Protein AF-A0ABD3WEM8-F1 (afdb_monomer_lite)

Secondary structure (DSSP, 8-state):
----PPPPPPHHHHHHHHHHHHHTHHHHHH-S-HHHHHHHHHHHHHHTT----HHHHHHHHHHHHHHHHHHHS-------------------------PPP---------------------HHHHHHHHHHHHHHSTTSHHHHTT--

Structure (mmCIF, N/CA/C/O backbone):
data_AF-A0ABD3WEM8-F1
#
_entry.id   AF-A0ABD3WEM8-F1
#
loop_
_atom_site.group_PDB
_atom_site.id
_atom_site.type_symbol
_atom_site.label_atom_id
_atom_site.label_alt_id
_atom_site.label_comp_id
_atom_site.label_asym_id
_atom_site.label_entity_id
_atom_site.label_seq_id
_atom_site.pdbx_PDB_ins_code
_atom_site.Cartn_x
_atom_site.Cartn_y
_atom_site.Cartn_z
_atom_site.occupancy
_atom_site.B_iso_or_equiv
_atom_site.auth_seq_id
_atom_site.auth_comp_id
_atom_site.auth_asym_id
_atom_site.auth_atom_id
_atom_site.pdbx_PDB_model_num
ATOM 1 N N . MET A 1 1 ? 15.510 -16.260 22.030 1.00 54.59 1 MET A N 1
ATOM 2 C CA . MET A 1 1 ? 14.921 -16.202 20.677 1.00 54.59 1 MET A CA 1
ATOM 3 C C . MET A 1 1 ? 13.564 -15.561 20.849 1.00 54.59 1 MET A C 1
ATOM 5 O O . MET A 1 1 ? 12.754 -16.113 21.576 1.00 54.59 1 MET A O 1
ATOM 9 N N . GLU A 1 2 ? 13.370 -14.358 20.325 1.00 59.91 2 GLU A N 1
ATOM 10 C CA . GLU A 1 2 ? 12.097 -13.645 20.447 1.00 59.91 2 GLU A CA 1
ATOM 11 C C . GLU A 1 2 ? 11.146 -14.182 19.371 1.00 59.91 2 GLU A C 1
ATOM 13 O O . GLU A 1 2 ? 11.424 -14.066 18.174 1.00 59.91 2 GLU A O 1
ATOM 18 N N . GLU A 1 3 ? 10.063 -14.843 19.776 1.00 61.75 3 GLU A N 1
ATOM 19 C CA . GLU A 1 3 ? 9.047 -15.310 18.837 1.00 61.75 3 GLU A CA 1
ATOM 20 C C . GLU A 1 3 ? 8.279 -14.102 18.291 1.00 61.75 3 GLU A C 1
ATOM 22 O O . GLU A 1 3 ? 7.395 -13.548 18.944 1.00 61.75 3 GLU A O 1
ATOM 27 N N . LYS A 1 4 ? 8.616 -13.668 17.070 1.00 68.31 4 LYS A N 1
ATOM 28 C CA . LYS A 1 4 ? 7.843 -12.634 16.374 1.00 68.31 4 LYS A CA 1
ATOM 29 C C . LYS A 1 4 ? 6.475 -13.191 15.999 1.00 68.31 4 LYS A C 1
ATOM 31 O O . LYS A 1 4 ? 6.325 -13.886 14.993 1.00 68.31 4 LYS A O 1
ATOM 36 N N . THR A 1 5 ? 5.464 -12.841 16.787 1.00 76.31 5 THR A N 1
ATOM 37 C CA . THR A 1 5 ? 4.070 -13.147 16.473 1.00 76.31 5 THR A CA 1
ATOM 38 C C . THR A 1 5 ? 3.667 -12.467 15.159 1.00 76.31 5 THR A C 1
ATOM 40 O O . THR A 1 5 ? 3.943 -11.275 14.974 1.00 76.31 5 THR A O 1
ATOM 43 N N . PRO A 1 6 ? 3.013 -13.179 14.225 1.00 82.62 6 PRO A N 1
ATOM 44 C CA . PRO A 1 6 ? 2.580 -12.589 12.966 1.00 82.62 6 PRO A CA 1
ATOM 45 C C . PRO A 1 6 ? 1.551 -11.481 13.226 1.00 82.62 6 PRO A C 1
ATOM 47 O O . PRO A 1 6 ? 0.538 -11.711 13.883 1.00 82.62 6 PRO A O 1
ATOM 50 N N . LYS A 1 7 ? 1.790 -10.276 12.685 1.00 87.31 7 LYS A N 1
ATOM 51 C CA . LYS A 1 7 ? 0.845 -9.157 12.813 1.00 87.31 7 LYS A CA 1
ATOM 52 C C . LYS A 1 7 ? -0.504 -9.529 12.190 1.00 87.31 7 LYS A C 1
ATOM 54 O O . LYS A 1 7 ? -0.583 -9.875 11.007 1.00 87.31 7 LYS A O 1
ATOM 59 N N . VAL A 1 8 ? -1.562 -9.413 12.987 1.00 93.06 8 VAL A N 1
ATOM 60 C CA . VAL A 1 8 ? -2.951 -9.520 12.535 1.00 93.06 8 VAL A CA 1
ATOM 61 C C . VAL A 1 8 ? -3.353 -8.186 11.910 1.00 93.06 8 VAL A C 1
ATOM 63 O O . VAL A 1 8 ? -3.168 -7.138 12.514 1.00 93.06 8 VAL A O 1
ATOM 66 N N . TRP A 1 9 ? -3.870 -8.233 10.682 1.00 95.25 9 TRP A N 1
ATOM 67 C CA . TRP A 1 9 ? -4.290 -7.048 9.933 1.00 95.25 9 TRP A CA 1
ATOM 68 C C . TRP A 1 9 ? -5.799 -6.879 10.028 1.00 95.25 9 TRP A C 1
ATOM 70 O O . TRP A 1 9 ? -6.544 -7.787 9.644 1.00 95.25 9 TRP A O 1
ATOM 80 N N . THR A 1 10 ? -6.234 -5.707 10.463 1.00 96.50 10 THR A N 1
ATOM 81 C CA . THR A 1 10 ? -7.639 -5.297 10.440 1.00 96.50 10 THR A CA 1
ATOM 82 C C . THR A 1 10 ? -8.103 -4.981 9.011 1.00 96.50 10 THR A C 1
ATOM 84 O O . THR A 1 10 ? -7.296 -4.854 8.079 1.00 96.50 10 THR A O 1
ATOM 87 N N . SER A 1 11 ? -9.423 -4.857 8.818 1.00 94.25 11 SER A N 1
ATOM 88 C CA . SER A 1 11 ? -9.979 -4.426 7.526 1.00 94.25 11 SER A CA 1
ATOM 89 C C . SER A 1 11 ? -9.497 -3.021 7.168 1.00 94.25 11 SER A C 1
ATOM 91 O O . SER A 1 11 ? -8.945 -2.837 6.093 1.00 94.25 11 SER A O 1
ATOM 93 N N . GLY A 1 12 ? -9.589 -2.067 8.103 1.00 95.12 12 GLY A N 1
ATOM 94 C CA . GLY A 1 12 ? -9.190 -0.676 7.865 1.00 95.12 12 GLY A CA 1
ATOM 95 C C . GLY A 1 12 ? -7.709 -0.516 7.510 1.00 95.12 12 GLY A C 1
ATOM 96 O O . GLY A 1 12 ? -7.381 0.208 6.574 1.00 95.12 12 GLY A O 1
ATOM 97 N N . GLU A 1 13 ? -6.810 -1.249 8.178 1.00 96.31 13 GLU A N 1
ATOM 98 C CA . GLU A 1 13 ? -5.385 -1.288 7.805 1.00 96.31 13 GLU A CA 1
ATOM 99 C C . GLU A 1 13 ? -5.175 -1.846 6.393 1.00 96.31 13 GLU A C 1
ATOM 101 O O . GLU A 1 13 ? -4.314 -1.377 5.646 1.00 96.31 13 GLU A O 1
ATOM 106 N N . THR A 1 14 ? -5.950 -2.870 6.027 1.00 96.62 14 THR A N 1
ATOM 107 C CA . THR A 1 14 ? -5.871 -3.492 4.703 1.00 96.62 14 THR A CA 1
ATOM 108 C C . THR A 1 14 ? -6.370 -2.529 3.621 1.00 96.62 14 THR A C 1
ATOM 110 O O . THR A 1 14 ? -5.710 -2.390 2.592 1.00 96.62 14 THR A O 1
ATOM 113 N N . ASP A 1 15 ? -7.475 -1.827 3.868 1.00 95.25 15 ASP A N 1
ATOM 114 C CA . ASP A 1 15 ? -8.044 -0.832 2.953 1.00 95.25 15 ASP A CA 1
ATOM 115 C C . ASP A 1 15 ? -7.090 0.356 2.761 1.00 95.25 15 ASP A C 1
ATOM 117 O O . ASP A 1 15 ? -6.849 0.794 1.632 1.00 95.25 15 ASP A O 1
ATOM 121 N N . LEU A 1 16 ? -6.466 0.825 3.847 1.00 96.31 16 LEU A N 1
ATOM 122 C CA . LEU A 1 16 ? -5.443 1.869 3.796 1.00 96.31 16 LEU A CA 1
ATOM 123 C C . LEU A 1 16 ? -4.227 1.434 2.966 1.00 96.31 16 LEU A C 1
ATOM 125 O O . LEU A 1 16 ? -3.753 2.197 2.123 1.00 96.31 16 LEU A O 1
ATOM 129 N N . LEU A 1 17 ? -3.743 0.202 3.160 1.00 97.06 17 LEU A N 1
ATOM 130 C CA . LEU A 1 17 ? -2.649 -0.356 2.362 1.00 97.06 17 LEU A CA 1
ATOM 131 C C . LEU A 1 17 ? -2.998 -0.374 0.866 1.00 97.06 17 LEU A C 1
ATOM 133 O O . LEU A 1 17 ? -2.157 -0.011 0.041 1.00 97.06 17 LEU A O 1
ATOM 137 N N . PHE A 1 18 ? -4.222 -0.776 0.511 1.00 95.69 18 PHE A N 1
ATOM 138 C CA . PHE A 1 18 ? -4.696 -0.751 -0.875 1.00 95.69 18 PHE A CA 1
ATOM 139 C C . PHE A 1 18 ? -4.695 0.665 -1.456 1.00 95.69 18 PHE A C 1
ATOM 141 O O . PHE A 1 18 ? -4.168 0.871 -2.551 1.00 95.69 18 PHE A O 1
ATOM 148 N N . ALA A 1 19 ? -5.246 1.637 -0.727 1.00 95.69 19 ALA A N 1
ATOM 149 C CA . ALA A 1 19 ? -5.309 3.025 -1.174 1.00 95.69 19 ALA A CA 1
ATOM 150 C C . ALA A 1 19 ? -3.907 3.606 -1.430 1.00 95.69 19 ALA A C 1
ATOM 152 O O . ALA A 1 19 ? -3.646 4.133 -2.513 1.00 95.69 19 ALA A O 1
ATOM 153 N N . LEU A 1 20 ? -2.981 3.431 -0.480 1.00 96.88 20 LEU A N 1
ATOM 154 C CA . LEU A 1 20 ? -1.601 3.919 -0.596 1.00 96.88 20 LEU A CA 1
ATOM 155 C C . LEU A 1 20 ? -0.817 3.220 -1.713 1.00 96.88 20 LEU A C 1
ATOM 157 O O . LEU A 1 20 ? 0.026 3.845 -2.359 1.00 96.88 20 LEU A O 1
ATOM 161 N N . HIS A 1 21 ? -1.071 1.929 -1.951 1.00 96.56 21 HIS A N 1
ATOM 162 C CA . HIS A 1 21 ? -0.452 1.212 -3.064 1.00 96.56 21 HIS A CA 1
ATOM 163 C C . HIS A 1 21 ? -0.883 1.797 -4.411 1.00 96.56 21 HIS A C 1
ATOM 165 O O . HIS A 1 21 ? -0.042 1.995 -5.283 1.00 96.56 21 HIS A O 1
ATOM 171 N N . LEU A 1 22 ? -2.174 2.091 -4.581 1.00 94.12 22 LEU A N 1
ATOM 172 C CA . LEU A 1 22 ? -2.699 2.643 -5.832 1.00 94.12 22 LEU A CA 1
ATOM 173 C C . LEU A 1 22 ? -2.238 4.072 -6.088 1.00 94.12 22 LEU A C 1
ATOM 175 O O . LEU A 1 22 ? -1.899 4.403 -7.221 1.00 94.12 22 LEU A O 1
ATOM 179 N N . GLU A 1 23 ? -2.158 4.895 -5.045 1.00 96.00 23 GLU A N 1
ATOM 180 C CA . GLU A 1 23 ? -1.575 6.237 -5.141 1.00 96.00 23 GLU A CA 1
ATOM 181 C C . GLU A 1 23 ? -0.132 6.188 -5.674 1.00 96.00 23 GLU A C 1
ATOM 183 O O . GLU A 1 23 ? 0.291 7.046 -6.448 1.00 96.00 23 GLU A O 1
ATOM 188 N N . LYS A 1 24 ? 0.614 5.140 -5.309 1.00 96.12 24 LYS A N 1
ATOM 189 C CA . LYS A 1 24 ? 2.012 4.930 -5.703 1.00 96.12 24 LYS A CA 1
ATOM 190 C C . LYS A 1 24 ? 2.185 3.936 -6.859 1.00 96.12 24 LYS A C 1
ATOM 192 O O . LYS A 1 24 ? 3.316 3.552 -7.156 1.00 96.12 24 LYS A O 1
ATOM 197 N N . ASP A 1 25 ? 1.113 3.545 -7.550 1.00 94.94 25 ASP A N 1
ATOM 198 C CA . ASP A 1 25 ? 1.159 2.533 -8.618 1.00 94.94 25 ASP A CA 1
ATOM 199 C C . ASP A 1 25 ? 2.086 2.946 -9.774 1.00 94.94 25 ASP A C 1
ATOM 201 O O . ASP A 1 25 ? 2.895 2.159 -10.267 1.00 94.94 25 ASP A O 1
ATOM 205 N N . GLU A 1 26 ? 2.058 4.229 -10.142 1.00 94.50 26 GLU A N 1
ATOM 206 C CA . GLU A 1 26 ? 2.973 4.804 -11.135 1.00 94.50 26 GLU A CA 1
ATOM 207 C C . GLU A 1 26 ? 4.449 4.646 -10.734 1.00 94.50 26 GLU A C 1
ATOM 209 O O . GLU A 1 26 ? 5.307 4.416 -11.589 1.00 94.50 26 GLU A O 1
ATOM 214 N N . LEU A 1 27 ? 4.762 4.733 -9.436 1.00 94.81 27 LEU A N 1
ATOM 215 C CA . LEU A 1 27 ? 6.125 4.543 -8.937 1.00 94.81 27 LEU A CA 1
ATOM 216 C C . LEU A 1 27 ? 6.545 3.076 -9.036 1.00 94.81 27 LEU A C 1
ATOM 218 O O . LEU A 1 27 ? 7.686 2.804 -9.410 1.00 94.81 27 LEU A O 1
ATOM 222 N N . PHE A 1 28 ? 5.631 2.141 -8.762 1.00 94.69 28 PHE A N 1
ATOM 223 C CA . PHE A 1 28 ? 5.883 0.709 -8.945 1.00 94.69 28 PHE A CA 1
ATOM 224 C C . PHE A 1 28 ? 6.090 0.336 -10.413 1.00 94.69 28 PHE A C 1
ATOM 226 O O . PHE A 1 28 ? 6.895 -0.542 -10.707 1.00 94.69 28 PHE A O 1
ATOM 233 N N . ARG A 1 29 ? 5.411 1.009 -11.347 1.00 94.50 29 ARG A N 1
ATOM 234 C CA . ARG A 1 29 ? 5.624 0.780 -12.783 1.00 94.50 29 ARG A CA 1
ATOM 235 C C . ARG A 1 29 ? 6.964 1.322 -13.285 1.00 94.50 29 ARG A C 1
ATOM 237 O O . ARG A 1 29 ? 7.553 0.732 -14.187 1.00 94.50 29 ARG A O 1
ATOM 244 N N . LYS A 1 30 ? 7.444 2.439 -12.729 1.00 95.56 30 LYS A N 1
ATOM 245 C CA . LYS A 1 30 ? 8.652 3.140 -13.211 1.00 95.56 30 LYS A CA 1
ATOM 246 C C . LYS A 1 30 ? 9.942 2.706 -12.513 1.00 95.56 30 LYS A C 1
ATOM 248 O O . LYS A 1 30 ? 11.003 2.718 -13.133 1.00 95.56 30 LYS A O 1
ATOM 253 N N . SER A 1 31 ? 9.880 2.363 -11.230 1.00 95.62 31 SER A N 1
ATOM 254 C CA . SER A 1 31 ? 11.061 2.044 -10.424 1.00 95.62 31 SER A CA 1
ATOM 255 C C . SER A 1 31 ? 11.345 0.548 -10.396 1.00 95.62 31 SER A C 1
ATOM 257 O O . SER A 1 31 ? 10.436 -0.256 -10.259 1.00 95.62 31 SER A O 1
ATOM 259 N N . LYS A 1 32 ? 12.626 0.164 -10.416 1.00 93.75 32 LYS A N 1
ATOM 260 C CA . LYS A 1 32 ? 13.051 -1.225 -10.155 1.00 93.75 32 LYS A CA 1
ATOM 261 C C . LYS A 1 32 ? 13.212 -1.525 -8.659 1.00 93.75 32 LYS A C 1
ATOM 263 O O . LYS A 1 32 ? 13.254 -2.687 -8.262 1.00 93.75 32 LYS A O 1
ATOM 268 N N . ILE A 1 33 ? 13.312 -0.494 -7.815 1.00 94.25 33 ILE A N 1
ATOM 269 C CA . ILE A 1 33 ? 13.621 -0.631 -6.385 1.00 94.25 33 ILE A CA 1
ATOM 270 C C . ILE A 1 33 ? 12.329 -0.505 -5.576 1.00 94.25 33 ILE A C 1
ATOM 272 O O . ILE A 1 33 ? 12.048 0.506 -4.935 1.00 94.25 33 ILE A O 1
ATOM 276 N N . HIS A 1 34 ? 11.523 -1.566 -5.591 1.00 95.75 34 HIS A N 1
ATOM 277 C CA . HIS A 1 34 ? 10.216 -1.564 -4.925 1.00 95.75 34 HIS A CA 1
ATOM 278 C C . HIS A 1 34 ? 10.320 -1.463 -3.395 1.00 95.75 34 HIS A C 1
ATOM 280 O O . HIS A 1 34 ? 9.377 -1.019 -2.748 1.00 95.75 34 HIS A O 1
ATOM 286 N N . ALA A 1 35 ? 11.457 -1.849 -2.804 1.00 96.44 35 ALA A N 1
ATOM 287 C CA . ALA A 1 35 ? 11.667 -1.802 -1.356 1.00 96.44 35 ALA A CA 1
ATOM 288 C C . ALA A 1 35 ? 11.506 -0.383 -0.780 1.00 96.44 35 ALA A C 1
ATOM 290 O O . ALA A 1 35 ? 10.864 -0.212 0.252 1.00 96.44 35 ALA A O 1
ATOM 291 N N . GLN A 1 36 ? 12.018 0.640 -1.474 1.00 97.31 36 GLN A N 1
ATOM 292 C CA . GLN A 1 36 ? 11.882 2.033 -1.036 1.00 97.31 36 GLN A CA 1
ATOM 293 C C . GL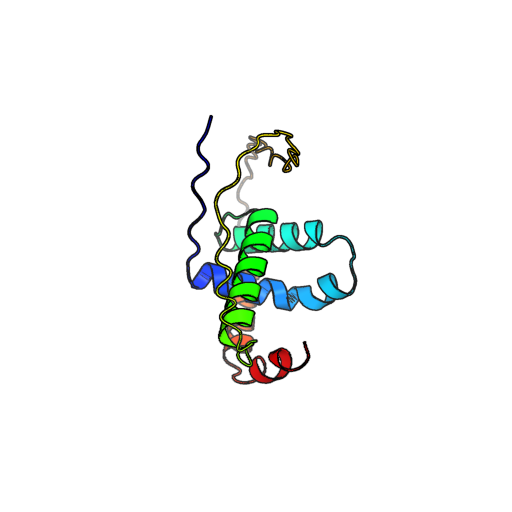N A 1 36 ? 10.428 2.512 -1.093 1.00 97.31 36 GLN A C 1
ATOM 295 O O . GLN A 1 36 ? 9.973 3.205 -0.187 1.00 97.31 36 GLN A O 1
ATOM 300 N N . ILE A 1 37 ? 9.677 2.084 -2.111 1.00 97.94 37 ILE A N 1
ATOM 301 C CA . ILE A 1 37 ? 8.254 2.418 -2.247 1.00 97.94 37 ILE A CA 1
ATOM 302 C C . ILE A 1 37 ? 7.460 1.788 -1.099 1.00 97.94 37 ILE A C 1
ATOM 304 O O . ILE A 1 37 ? 6.660 2.463 -0.458 1.00 97.94 37 ILE A O 1
ATOM 308 N N . TRP A 1 38 ? 7.731 0.521 -0.775 1.00 98.12 38 TRP A N 1
ATOM 309 C CA . TRP A 1 38 ? 7.095 -0.149 0.360 1.00 98.12 38 TRP A CA 1
ATOM 310 C C . TRP A 1 38 ? 7.432 0.498 1.705 1.00 98.12 38 TRP A C 1
ATOM 312 O O . TRP A 1 38 ? 6.547 0.613 2.550 1.00 98.12 38 TRP A O 1
ATOM 322 N N . ASN A 1 39 ? 8.672 0.954 1.904 1.00 97.75 39 ASN A N 1
ATOM 323 C CA . ASN A 1 39 ? 9.049 1.698 3.108 1.00 97.75 39 ASN A CA 1
ATOM 324 C C . ASN A 1 39 ? 8.324 3.047 3.195 1.00 97.75 39 ASN A C 1
ATOM 326 O O . ASN A 1 39 ? 7.872 3.422 4.271 1.00 97.75 39 ASN A O 1
ATOM 330 N N . SER A 1 40 ? 8.147 3.745 2.071 1.00 97.75 40 SER A N 1
ATOM 331 C CA . SER A 1 40 ? 7.345 4.972 2.029 1.00 97.75 40 SER A CA 1
ATOM 332 C C . SER A 1 40 ? 5.873 4.707 2.366 1.00 97.75 40 SER A C 1
ATOM 334 O O . SER A 1 40 ? 5.296 5.458 3.144 1.00 97.75 40 SER A O 1
ATOM 336 N N . ILE A 1 41 ? 5.280 3.621 1.855 1.00 97.94 41 ILE A N 1
ATOM 337 C CA . ILE A 1 41 ? 3.912 3.213 2.223 1.00 97.94 41 ILE A CA 1
ATOM 338 C C . ILE A 1 41 ? 3.814 2.933 3.722 1.00 97.94 41 ILE A C 1
ATOM 340 O O . ILE A 1 41 ? 2.874 3.387 4.362 1.00 97.94 41 ILE A O 1
ATOM 344 N N . ALA A 1 42 ? 4.774 2.199 4.284 1.00 97.31 42 ALA A N 1
ATOM 345 C CA . ALA A 1 42 ? 4.811 1.906 5.712 1.00 97.31 42 ALA A CA 1
ATOM 346 C C . ALA A 1 42 ? 4.884 3.183 6.565 1.00 97.31 42 ALA A C 1
ATOM 348 O O . ALA A 1 42 ? 4.104 3.320 7.502 1.00 97.31 42 ALA A O 1
ATOM 349 N N . ALA A 1 43 ? 5.724 4.149 6.185 1.00 97.88 43 ALA A N 1
ATOM 350 C CA . ALA A 1 43 ? 5.793 5.445 6.860 1.00 97.88 43 ALA A CA 1
ATOM 351 C C . ALA A 1 43 ? 4.460 6.217 6.780 1.00 97.88 43 ALA A C 1
ATOM 353 O O . ALA A 1 43 ? 4.047 6.857 7.743 1.00 97.88 43 ALA A O 1
ATOM 354 N N . ASP A 1 44 ? 3.748 6.146 5.652 1.00 97.62 44 ASP A N 1
ATOM 355 C CA . ASP A 1 44 ? 2.430 6.779 5.524 1.00 97.62 44 ASP A CA 1
ATOM 356 C C . ASP A 1 44 ? 1.344 6.054 6.333 1.00 97.62 44 ASP A C 1
ATOM 358 O O . ASP A 1 44 ? 0.444 6.699 6.871 1.00 97.62 44 ASP A O 1
ATOM 362 N N . MET A 1 45 ? 1.436 4.729 6.473 1.00 96.81 45 MET A N 1
ATOM 363 C CA . MET A 1 45 ? 0.570 3.955 7.366 1.00 96.81 45 MET A CA 1
ATOM 364 C C . MET A 1 45 ? 0.817 4.295 8.840 1.00 96.81 45 MET A C 1
ATOM 366 O O . MET A 1 45 ? -0.141 4.430 9.605 1.00 96.81 45 MET A O 1
ATOM 370 N N . GLU A 1 46 ? 2.077 4.494 9.221 1.00 97.12 46 GLU A N 1
ATOM 371 C CA . GLU A 1 46 ? 2.478 4.879 10.574 1.00 97.12 46 GLU A CA 1
ATOM 372 C C . GLU A 1 46 ? 1.934 6.258 10.962 1.00 97.12 46 GLU A C 1
ATOM 374 O O . GLU A 1 46 ? 1.380 6.407 12.050 1.00 97.12 46 GLU A O 1
ATOM 379 N N . LYS A 1 47 ? 1.943 7.233 10.039 1.00 96.62 47 LYS A N 1
ATOM 380 C CA . LYS A 1 47 ? 1.287 8.545 10.238 1.00 96.62 47 LYS A CA 1
ATOM 381 C C . LYS A 1 47 ? -0.215 8.438 10.533 1.00 96.62 47 LYS A C 1
ATOM 383 O O . LYS A 1 47 ? -0.786 9.354 11.112 1.00 96.62 47 LYS A O 1
ATOM 388 N N . GLN A 1 48 ? -0.856 7.342 10.125 1.00 94.00 48 GLN A N 1
ATOM 389 C CA . GLN A 1 48 ? -2.269 7.043 10.392 1.00 94.00 48 GLN A CA 1
ATOM 390 C C . GLN A 1 48 ? -2.460 6.167 11.646 1.00 94.00 48 GLN A C 1
ATOM 392 O O . GLN A 1 48 ? -3.540 5.614 11.851 1.00 94.00 48 GLN A O 1
ATOM 397 N N . GLY A 1 49 ? -1.414 5.994 12.461 1.00 95.25 49 GLY A N 1
ATOM 398 C CA . GLY A 1 49 ? -1.432 5.184 13.680 1.00 95.25 49 GLY A CA 1
ATOM 399 C C . GLY A 1 49 ? -1.218 3.685 13.454 1.00 95.25 49 GLY A C 1
ATOM 400 O O . GLY A 1 49 ? -1.423 2.899 14.376 1.00 95.25 49 GLY A O 1
ATOM 401 N N . ASN A 1 50 ? -0.817 3.260 12.250 1.00 94.25 50 ASN A N 1
ATOM 402 C CA . ASN A 1 50 ? -0.617 1.847 11.929 1.00 94.25 50 ASN A CA 1
ATOM 403 C C . ASN A 1 50 ? 0.874 1.524 11.828 1.00 94.25 50 ASN A C 1
ATOM 405 O O . ASN A 1 50 ? 1.478 1.648 10.764 1.00 94.25 50 ASN A O 1
ATOM 409 N N . THR A 1 51 ? 1.464 1.057 12.926 1.00 94.38 51 THR A N 1
ATOM 410 C CA . THR A 1 51 ? 2.869 0.635 12.945 1.00 94.38 51 THR A CA 1
ATOM 411 C C . THR A 1 51 ? 3.029 -0.673 12.169 1.00 94.38 51 THR A C 1
ATOM 413 O O . THR A 1 51 ? 2.567 -1.742 12.596 1.00 94.38 51 THR A O 1
ATOM 416 N N . VAL A 1 52 ? 3.639 -0.578 10.989 1.00 94.75 52 VAL A N 1
ATOM 417 C CA . VAL A 1 52 ? 4.019 -1.692 10.110 1.00 94.75 52 VAL A CA 1
ATOM 418 C C . VAL A 1 52 ? 5.318 -1.335 9.395 1.00 94.75 52 VAL A C 1
ATOM 420 O O . VAL A 1 52 ? 5.578 -0.165 9.142 1.00 94.75 52 VAL A O 1
ATOM 423 N N . CYS A 1 53 ? 6.127 -2.325 9.020 1.00 95.81 53 CYS A N 1
ATOM 424 C CA . CYS A 1 53 ? 7.308 -2.092 8.184 1.00 95.81 53 CYS A CA 1
ATOM 425 C C . CYS A 1 53 ? 7.025 -2.369 6.698 1.00 95.81 53 CYS A C 1
ATOM 427 O O . CYS A 1 53 ? 6.101 -3.109 6.345 1.00 95.81 53 CYS A O 1
ATOM 429 N N . GLY A 1 54 ? 7.868 -1.843 5.800 1.00 96.00 54 GLY A N 1
ATOM 430 C CA . GLY A 1 54 ? 7.692 -2.029 4.353 1.00 96.00 54 GLY A CA 1
ATOM 431 C C . GLY A 1 54 ? 7.654 -3.503 3.928 1.00 96.00 54 GLY A C 1
ATOM 432 O O . GLY A 1 54 ? 6.869 -3.889 3.059 1.00 96.00 54 GLY A O 1
ATOM 433 N N . GLY A 1 55 ? 8.427 -4.362 4.599 1.00 96.06 55 GLY A N 1
ATOM 434 C CA . GLY A 1 55 ? 8.384 -5.811 4.386 1.00 96.06 55 GLY A CA 1
ATOM 435 C C . GLY A 1 55 ? 7.027 -6.432 4.739 1.00 96.06 55 GLY A C 1
ATOM 436 O O . GLY A 1 55 ? 6.504 -7.243 3.972 1.00 96.06 55 GLY A O 1
ATOM 437 N N . GLN A 1 56 ? 6.418 -6.022 5.857 1.00 95.50 56 GLN A N 1
ATOM 438 C CA . GLN A 1 56 ? 5.085 -6.483 6.262 1.00 95.50 56 GLN A CA 1
ATOM 439 C C . GLN A 1 56 ? 4.014 -6.031 5.265 1.00 95.50 56 GLN A C 1
ATOM 441 O O . GLN A 1 56 ? 3.207 -6.860 4.838 1.00 95.50 56 GLN A O 1
ATOM 446 N N . SER A 1 57 ? 4.053 -4.769 4.833 1.00 96.81 57 SER A N 1
ATOM 447 C CA . SER A 1 57 ? 3.147 -4.225 3.813 1.00 96.81 57 SER A CA 1
ATOM 448 C C . SER A 1 57 ? 3.271 -4.974 2.483 1.00 96.81 57 SER A C 1
ATOM 450 O O . SER A 1 57 ? 2.270 -5.417 1.916 1.00 96.81 57 SER A O 1
ATOM 452 N N . SER A 1 58 ? 4.504 -5.227 2.027 1.00 97.38 58 SER A N 1
ATOM 453 C CA . SER A 1 58 ? 4.766 -5.998 0.805 1.00 97.38 58 SER A CA 1
ATOM 454 C C . SER A 1 58 ? 4.241 -7.435 0.902 1.00 97.38 58 SER A C 1
ATOM 456 O O . SER A 1 58 ? 3.582 -7.938 -0.014 1.00 97.38 58 SER A O 1
ATOM 458 N N . ASN A 1 59 ? 4.493 -8.111 2.026 1.00 96.25 59 ASN A N 1
ATOM 459 C CA . ASN A 1 59 ? 4.042 -9.485 2.247 1.00 96.25 59 ASN A CA 1
ATOM 460 C C . ASN A 1 59 ? 2.515 -9.579 2.317 1.00 96.25 59 ASN A C 1
ATOM 462 O O . ASN A 1 59 ? 1.924 -10.487 1.718 1.00 96.25 59 ASN A O 1
ATOM 466 N N . LYS A 1 60 ? 1.870 -8.622 2.992 1.00 96.38 60 LYS A N 1
ATOM 467 C CA . LYS A 1 60 ? 0.412 -8.517 3.050 1.00 96.38 60 LYS A CA 1
ATOM 468 C C . LYS A 1 60 ? -0.174 -8.315 1.654 1.00 96.38 60 LYS A C 1
ATOM 470 O O . LYS A 1 60 ? -1.055 -9.085 1.274 1.00 96.38 60 LYS A O 1
ATOM 475 N N . TRP A 1 61 ? 0.362 -7.386 0.861 1.00 95.94 61 TRP A N 1
ATOM 476 C CA . TRP A 1 61 ? -0.068 -7.163 -0.524 1.00 95.94 61 TRP A CA 1
ATOM 477 C C . TRP A 1 61 ? 0.028 -8.428 -1.385 1.00 95.94 61 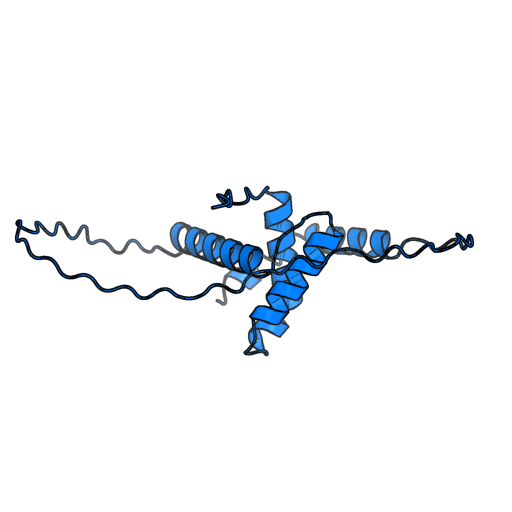TRP A C 1
ATOM 479 O O . TRP A 1 61 ? -0.944 -8.833 -2.024 1.00 95.94 61 TRP A O 1
ATOM 489 N N . LYS A 1 62 ? 1.171 -9.126 -1.351 1.00 95.25 62 LYS A N 1
ATOM 490 C CA . LYS A 1 62 ? 1.358 -10.394 -2.082 1.00 95.25 62 LYS A CA 1
ATOM 491 C C . LYS A 1 62 ? 0.355 -11.467 -1.651 1.00 95.25 62 LYS A C 1
ATOM 493 O O . LYS A 1 62 ? -0.081 -12.264 -2.480 1.00 95.25 62 LYS A O 1
ATOM 498 N N . SER A 1 63 ? 0.023 -11.525 -0.361 1.00 94.12 63 SER A N 1
ATOM 499 C CA . SER A 1 63 ? -0.992 -12.443 0.168 1.00 94.12 63 SER A CA 1
ATOM 500 C C . SER A 1 63 ? -2.385 -12.107 -0.374 1.00 94.12 63 SER A C 1
ATOM 502 O O . SER A 1 63 ? -3.093 -13.000 -0.837 1.00 94.12 63 SER A O 1
ATOM 504 N N . LEU A 1 64 ? -2.746 -10.821 -0.407 1.00 92.69 64 LEU A N 1
ATOM 505 C CA . LEU A 1 64 ? -4.015 -10.345 -0.968 1.00 92.69 64 LEU A CA 1
ATOM 506 C C . LEU A 1 64 ? -4.114 -10.642 -2.466 1.00 92.69 64 LEU A C 1
ATOM 508 O O . LEU A 1 64 ? -5.100 -11.233 -2.897 1.00 92.69 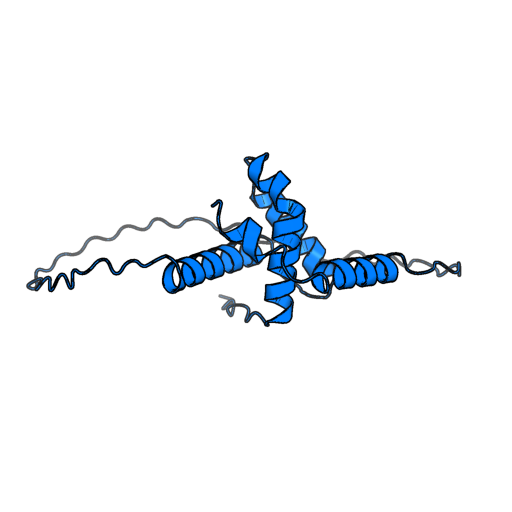64 LEU A O 1
ATOM 512 N N . LYS A 1 65 ? -3.060 -10.346 -3.237 1.00 90.75 65 LYS A N 1
ATOM 513 C CA . LYS A 1 65 ? -2.996 -10.657 -4.672 1.00 90.75 65 LYS A CA 1
ATOM 514 C C . LYS A 1 65 ? -3.168 -12.155 -4.939 1.00 90.75 65 LYS A C 1
ATOM 516 O O . LYS A 1 65 ? -3.921 -12.535 -5.827 1.00 90.75 65 LYS A O 1
ATOM 521 N N . ARG A 1 66 ? -2.531 -13.023 -4.140 1.00 90.88 66 ARG A N 1
ATOM 522 C CA . ARG A 1 66 ? -2.717 -14.483 -4.238 1.00 90.88 66 ARG A CA 1
ATOM 523 C C . ARG A 1 66 ? -4.158 -14.908 -3.965 1.00 90.88 66 ARG A C 1
ATOM 525 O O . ARG A 1 66 ? -4.699 -15.685 -4.743 1.00 90.88 66 ARG A O 1
ATOM 532 N N . LYS A 1 67 ? -4.782 -14.399 -2.898 1.00 88.75 67 LYS A N 1
ATOM 533 C CA . LYS A 1 67 ? -6.187 -14.705 -2.573 1.00 88.75 67 LYS A CA 1
ATOM 534 C C . LYS A 1 67 ? -7.135 -14.241 -3.674 1.00 88.75 67 LYS A C 1
ATOM 536 O O . LYS A 1 67 ? -8.017 -14.986 -4.075 1.00 88.75 67 LYS A O 1
ATOM 541 N N . MET A 1 68 ? -6.916 -13.042 -4.200 1.00 85.31 68 MET A N 1
ATOM 542 C CA . MET A 1 68 ? -7.698 -12.507 -5.307 1.00 85.31 68 MET A CA 1
ATOM 543 C C . MET A 1 68 ? -7.558 -13.373 -6.563 1.00 85.31 68 MET A C 1
ATOM 545 O O . MET A 1 68 ? -8.560 -13.761 -7.152 1.00 85.31 68 MET A O 1
ATOM 549 N N . ASN A 1 69 ? -6.335 -13.770 -6.917 1.00 84.44 69 ASN A N 1
ATOM 550 C CA . ASN A 1 69 ? -6.105 -14.681 -8.036 1.00 84.44 69 ASN A CA 1
ATOM 551 C C . ASN A 1 69 ? -6.749 -16.059 -7.819 1.00 84.44 69 ASN A C 1
ATOM 553 O O . ASN A 1 69 ? -7.137 -16.695 -8.785 1.00 84.44 69 ASN A O 1
ATOM 557 N N . GLN A 1 70 ? -6.894 -16.537 -6.583 1.00 84.44 70 GLN A N 1
ATOM 558 C CA . GLN A 1 70 ? -7.631 -17.780 -6.318 1.00 84.44 70 GLN A CA 1
ATOM 559 C C . GLN A 1 70 ? -9.144 -17.607 -6.497 1.00 84.44 70 GLN A C 1
ATOM 561 O O . GLN A 1 70 ? -9.795 -18.500 -7.030 1.00 84.44 70 GLN A O 1
ATOM 566 N N . LEU A 1 71 ? -9.695 -16.472 -6.058 1.00 83.00 71 LEU A N 1
ATOM 567 C CA . LEU A 1 71 ? -11.130 -16.188 -6.150 1.00 83.00 71 LEU A CA 1
ATOM 568 C C . LEU A 1 71 ? -11.579 -15.900 -7.587 1.00 83.00 71 LEU A C 1
ATOM 570 O O . LEU A 1 71 ? -12.641 -16.355 -7.996 1.00 83.00 71 LEU A O 1
ATOM 574 N N . PHE A 1 72 ? -10.771 -15.157 -8.344 1.00 78.25 72 PHE A N 1
ATOM 575 C CA . PHE A 1 72 ? -11.143 -14.650 -9.669 1.00 78.25 72 PHE A CA 1
ATOM 576 C C . PHE A 1 72 ? -10.313 -15.244 -10.813 1.00 78.25 72 PHE A C 1
ATOM 578 O O . PHE A 1 72 ? -10.739 -15.214 -11.962 1.00 78.25 72 PHE A O 1
ATOM 585 N N . GLY A 1 73 ? -9.130 -15.789 -10.522 1.00 65.06 73 GLY A N 1
ATOM 586 C CA . GLY A 1 73 ? -8.181 -16.287 -11.524 1.00 65.06 73 GLY A CA 1
ATOM 587 C C . GLY A 1 73 ? -8.359 -17.753 -11.917 1.00 65.06 73 GLY A C 1
ATOM 588 O O . GLY A 1 73 ? -7.579 -18.251 -12.725 1.00 65.06 73 GLY A O 1
ATOM 589 N N . ASN A 1 74 ? -9.390 -18.442 -11.423 1.00 52.81 74 ASN A N 1
ATOM 590 C CA . ASN A 1 74 ? -9.677 -19.807 -11.849 1.00 52.81 74 ASN A CA 1
ATOM 591 C C . ASN A 1 74 ? -10.828 -19.852 -12.867 1.00 52.81 74 ASN A C 1
ATOM 593 O O . ASN A 1 74 ? -12.000 -19.943 -12.507 1.00 52.81 74 ASN A O 1
ATOM 597 N N . LYS A 1 75 ? -10.465 -19.999 -14.149 1.00 60.94 75 LYS A N 1
ATOM 598 C CA . LYS A 1 75 ? -10.977 -21.177 -14.864 1.00 60.94 75 LYS A CA 1
ATOM 599 C C . LYS A 1 75 ? -10.437 -22.397 -14.105 1.00 60.94 75 LYS A C 1
ATOM 601 O O . LYS A 1 75 ? -9.229 -22.439 -13.867 1.00 60.94 75 LYS A O 1
ATOM 606 N N . PRO A 1 76 ? -11.273 -23.355 -13.682 1.00 49.72 76 PRO A N 1
ATOM 607 C CA . PRO A 1 76 ? -10.786 -24.544 -13.001 1.00 49.72 76 PRO A CA 1
ATOM 608 C C . PRO A 1 76 ? -9.836 -25.288 -13.944 1.00 49.72 76 PRO A C 1
ATOM 610 O O . PRO A 1 76 ? -10.254 -25.778 -14.991 1.00 49.72 76 PRO A O 1
ATOM 613 N N . SER A 1 77 ? -8.549 -25.359 -13.598 1.00 48.09 77 SER A N 1
ATOM 614 C CA . SER A 1 77 ? -7.679 -26.373 -14.188 1.00 48.09 77 SER A CA 1
ATOM 615 C C . SER A 1 77 ? -8.090 -27.707 -13.577 1.00 48.09 77 SER A C 1
ATOM 617 O O . SER A 1 77 ? -7.694 -28.070 -12.469 1.00 48.09 77 SER A O 1
ATOM 619 N N . THR A 1 78 ? -8.999 -28.376 -14.277 1.00 54.16 78 THR A N 1
ATOM 620 C CA . THR A 1 78 ? -9.504 -29.712 -13.990 1.00 54.16 78 THR A CA 1
ATOM 621 C C . THR A 1 78 ? -8.388 -30.731 -14.158 1.00 54.16 78 THR A C 1
ATOM 623 O O . THR A 1 78 ? -8.338 -31.397 -15.177 1.00 54.16 78 THR A O 1
ATOM 626 N N . HIS A 1 79 ? -7.518 -30.898 -13.166 1.00 46.28 79 HIS A N 1
ATOM 627 C CA . HIS A 1 79 ? -6.835 -32.175 -12.970 1.00 46.28 79 HIS A CA 1
ATOM 628 C C . HIS A 1 79 ? -6.642 -32.433 -11.474 1.00 46.28 79 HIS A C 1
ATOM 630 O O . HIS A 1 79 ? -5.710 -31.898 -10.871 1.00 46.28 79 HIS A O 1
ATOM 636 N N . PRO A 1 80 ? -7.481 -33.278 -10.849 1.00 50.38 80 PRO A N 1
ATOM 637 C CA . PRO A 1 80 ? -7.042 -34.016 -9.680 1.00 50.38 80 PRO A CA 1
ATOM 638 C C . PRO A 1 80 ? -5.969 -35.002 -10.156 1.00 50.38 80 PRO A C 1
ATOM 640 O O . PRO A 1 80 ? -6.272 -36.125 -10.557 1.00 50.38 80 PRO A O 1
ATOM 643 N N . THR A 1 81 ? -4.706 -34.579 -10.170 1.00 54.53 81 THR A N 1
ATOM 644 C CA . THR A 1 81 ? -3.596 -35.518 -10.334 1.00 54.53 81 THR A CA 1
ATOM 645 C C . THR A 1 81 ? -3.479 -36.293 -9.030 1.00 54.53 81 THR A C 1
ATOM 647 O O . THR A 1 81 ? -2.860 -35.854 -8.064 1.00 54.53 81 THR A O 1
ATOM 650 N N . PHE A 1 82 ? -4.154 -37.436 -8.992 1.00 49.75 82 PHE A N 1
ATOM 651 C CA . PHE A 1 82 ? -4.028 -38.434 -7.943 1.00 49.75 82 PHE A CA 1
ATOM 652 C C . PHE A 1 82 ? -2.697 -39.168 -8.155 1.00 49.75 82 PHE A C 1
ATOM 654 O O . PHE A 1 82 ? -2.649 -40.257 -8.724 1.00 49.75 82 PHE A O 1
ATOM 661 N N . THR A 1 83 ? -1.584 -38.543 -7.780 1.00 52.78 83 THR A N 1
ATOM 662 C CA . THR A 1 83 ? -0.273 -39.192 -7.841 1.00 52.78 83 THR A CA 1
ATOM 663 C C . THR A 1 83 ? -0.070 -40.018 -6.572 1.00 52.78 83 THR A C 1
ATOM 665 O O . THR A 1 83 ? 0.346 -39.513 -5.531 1.00 52.78 83 THR A O 1
ATOM 668 N N . LEU A 1 84 ? -0.391 -41.312 -6.658 1.00 59.72 84 LEU A N 1
ATOM 669 C CA . LEU A 1 84 ? 0.057 -42.341 -5.717 1.00 59.72 84 LEU A CA 1
ATOM 670 C C . LEU A 1 84 ? 1.589 -42.443 -5.798 1.00 59.72 84 LEU A C 1
ATOM 672 O O . LEU A 1 84 ? 2.121 -43.161 -6.641 1.00 59.72 84 LEU A O 1
ATOM 676 N N . HIS A 1 85 ? 2.308 -41.721 -4.937 1.00 45.22 85 HIS A N 1
ATOM 677 C CA . HIS A 1 85 ? 3.741 -41.945 -4.753 1.00 45.22 85 HIS A CA 1
ATOM 678 C C . HIS A 1 85 ? 3.963 -42.966 -3.639 1.00 45.22 85 HIS A C 1
ATOM 680 O O . HIS A 1 85 ? 3.747 -42.692 -2.460 1.00 45.22 85 HIS A O 1
ATOM 686 N N . LEU A 1 86 ? 4.378 -44.160 -4.067 1.00 46.62 86 LEU A N 1
ATOM 687 C CA . LEU A 1 86 ? 4.949 -45.210 -3.233 1.00 46.62 86 LEU A CA 1
ATOM 688 C C . LEU A 1 86 ? 6.178 -44.692 -2.474 1.00 46.62 86 LEU A C 1
ATOM 690 O O . LEU A 1 86 ? 7.016 -43.974 -3.018 1.00 46.62 86 LEU A O 1
ATOM 694 N N . SER A 1 87 ? 6.275 -45.135 -1.225 1.00 51.47 87 SER A N 1
ATOM 695 C CA . SER A 1 87 ? 7.386 -44.955 -0.300 1.00 51.47 87 SER A CA 1
ATOM 696 C C . SER A 1 87 ? 8.745 -45.308 -0.914 1.00 51.47 87 SER A C 1
ATOM 698 O O . SER A 1 87 ? 8.927 -46.395 -1.459 1.00 51.47 87 SER A O 1
ATOM 700 N N . GLY A 1 88 ? 9.726 -44.426 -0.723 1.00 44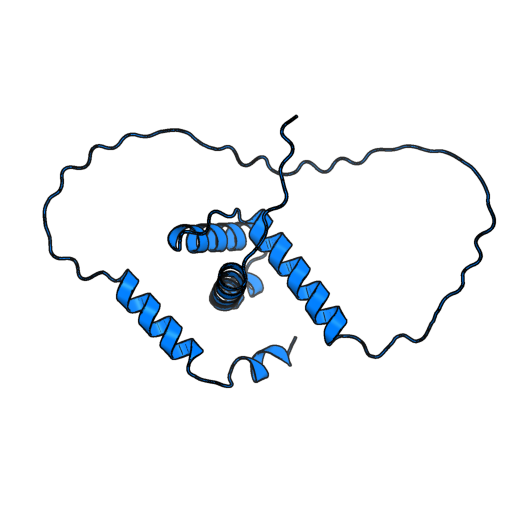.91 88 GLY A N 1
ATOM 701 C CA . GLY A 1 88 ? 11.137 -44.690 -0.985 1.00 44.91 88 GLY A CA 1
ATOM 702 C C . GLY A 1 88 ? 12.003 -43.673 -0.251 1.00 44.91 88 GLY A C 1
ATOM 703 O O . GLY A 1 88 ? 12.053 -42.509 -0.628 1.00 44.91 88 GLY A O 1
ATOM 704 N N . HIS A 1 89 ? 12.632 -44.108 0.841 1.00 49.12 89 HIS A N 1
ATOM 705 C CA . HIS A 1 89 ? 13.581 -43.332 1.635 1.00 49.12 89 HIS A CA 1
ATOM 706 C C . HIS A 1 89 ? 14.730 -42.784 0.773 1.00 49.12 89 HIS A C 1
ATOM 708 O O . HIS A 1 89 ? 15.248 -43.521 -0.063 1.00 49.12 89 HIS A O 1
ATOM 714 N N . SER A 1 90 ? 15.211 -41.568 1.050 1.00 44.84 90 SER A N 1
ATOM 715 C CA . SER A 1 90 ? 16.611 -41.310 1.445 1.00 44.84 90 SER A CA 1
ATOM 716 C C . SER A 1 90 ? 16.874 -39.820 1.655 1.00 44.84 90 SER A C 1
ATOM 718 O O . SER A 1 90 ? 16.447 -38.959 0.895 1.00 44.84 90 SER A O 1
ATOM 720 N N . SER A 1 91 ? 17.585 -39.577 2.744 1.00 52.81 91 SER A N 1
ATOM 721 C CA . SER A 1 91 ? 18.101 -38.335 3.295 1.00 52.81 91 SER A CA 1
ATOM 722 C C . SER A 1 91 ? 18.990 -37.546 2.331 1.00 52.81 91 SER A C 1
ATOM 724 O O . SER A 1 91 ? 19.873 -38.129 1.712 1.00 52.81 91 SER A O 1
ATOM 726 N N . SER A 1 92 ? 18.878 -36.217 2.352 1.00 44.88 92 SER A N 1
ATOM 727 C CA . SER A 1 92 ? 20.036 -35.315 2.292 1.00 44.88 92 SER A CA 1
ATOM 728 C C . SER A 1 92 ? 19.609 -33.894 2.655 1.00 44.88 92 SER A C 1
ATOM 730 O O . SER A 1 92 ? 18.756 -33.298 1.998 1.00 44.88 92 SER A O 1
ATOM 732 N N . SER A 1 93 ? 20.209 -33.386 3.726 1.00 53.41 93 SER A N 1
ATOM 733 C CA . SER A 1 93 ? 20.299 -31.970 4.065 1.00 53.41 93 SER A CA 1
ATOM 734 C C . SER A 1 93 ? 20.833 -31.161 2.879 1.00 53.41 93 SER A C 1
ATOM 736 O O . SER A 1 93 ? 21.643 -31.678 2.121 1.00 53.41 93 SER A O 1
ATOM 738 N N . ASP A 1 94 ? 20.402 -29.908 2.734 1.00 38.03 94 ASP A N 1
ATOM 739 C CA . ASP A 1 94 ? 21.316 -28.771 2.876 1.00 38.03 94 ASP A CA 1
ATOM 740 C C . ASP A 1 94 ? 20.564 -27.438 2.875 1.00 38.03 94 ASP A C 1
ATOM 742 O O . ASP A 1 94 ? 19.647 -27.166 2.099 1.00 38.03 94 ASP A O 1
ATOM 746 N N . SER A 1 95 ? 20.965 -26.628 3.845 1.00 53.38 95 SER A N 1
ATOM 747 C CA . SER A 1 95 ? 20.433 -25.327 4.205 1.00 53.38 95 SER A CA 1
ATOM 748 C C . SER A 1 95 ? 20.718 -24.274 3.136 1.00 53.38 95 SER A C 1
ATOM 750 O O . SER A 1 95 ? 21.861 -24.086 2.729 1.00 53.38 95 SER A O 1
ATOM 752 N N . SER A 1 96 ? 19.709 -23.475 2.788 1.00 45.06 96 SER A N 1
ATOM 753 C CA . SER A 1 96 ? 19.931 -22.138 2.234 1.00 45.06 96 SER A CA 1
ATOM 754 C C . SER A 1 96 ? 19.096 -21.136 3.021 1.00 45.06 96 SER A C 1
ATOM 756 O O . SER A 1 96 ? 17.894 -20.970 2.819 1.00 45.06 96 SER A O 1
ATOM 758 N N . SER A 1 97 ? 19.764 -20.543 4.007 1.00 54.47 97 SER A N 1
ATOM 759 C CA . SER A 1 97 ? 19.273 -19.454 4.838 1.00 54.47 97 SER A CA 1
ATOM 760 C C . SER A 1 97 ? 19.367 -18.159 4.041 1.00 54.47 97 SER A C 1
ATOM 762 O O . SER A 1 97 ? 20.464 -17.691 3.745 1.00 54.47 97 SER A O 1
ATOM 764 N N . THR A 1 98 ? 18.229 -17.575 3.681 1.00 51.03 98 THR A N 1
ATOM 765 C CA . THR A 1 98 ? 18.184 -16.198 3.184 1.00 51.03 98 THR A CA 1
ATOM 766 C C . THR A 1 98 ? 18.040 -15.248 4.365 1.00 51.03 98 THR A C 1
ATOM 768 O O . THR A 1 98 ? 16.965 -15.163 4.963 1.00 51.03 98 THR A O 1
ATOM 771 N N . ASP A 1 99 ? 19.128 -14.542 4.672 1.00 46.41 99 ASP A N 1
ATOM 772 C CA . ASP A 1 99 ? 19.180 -13.381 5.559 1.00 46.41 99 ASP A CA 1
ATOM 773 C C . ASP A 1 99 ? 18.056 -12.387 5.238 1.00 46.41 99 ASP A C 1
ATOM 775 O O . ASP A 1 99 ? 17.987 -11.806 4.150 1.00 46.41 99 ASP A O 1
ATOM 779 N N . LEU A 1 100 ? 17.157 -12.190 6.203 1.00 55.53 100 LEU A N 1
ATOM 780 C CA . LEU A 1 100 ? 16.179 -11.112 6.171 1.00 55.53 100 LEU A CA 1
ATOM 781 C C . LEU A 1 100 ? 16.787 -9.868 6.831 1.00 55.53 100 LEU A C 1
ATOM 783 O O . LEU A 1 100 ? 17.399 -9.981 7.894 1.00 55.53 100 LEU A O 1
ATOM 787 N N . PRO A 1 101 ? 16.591 -8.670 6.254 1.00 49.97 101 PRO A N 1
ATOM 788 C CA . PRO A 1 101 ? 17.101 -7.440 6.834 1.00 49.97 101 PRO A CA 1
ATOM 789 C C . PRO A 1 101 ? 16.458 -7.191 8.203 1.00 49.97 101 PRO A C 1
ATOM 791 O O . PRO A 1 101 ? 15.246 -7.011 8.330 1.00 49.97 101 PRO A O 1
ATOM 794 N N . VAL A 1 102 ? 17.309 -7.180 9.225 1.00 49.62 102 VAL A N 1
ATOM 795 C CA . VAL A 1 102 ? 17.002 -6.760 10.591 1.00 49.62 102 VAL A CA 1
ATOM 796 C C . VAL A 1 102 ? 16.614 -5.281 10.565 1.00 49.62 102 VAL A C 1
ATOM 798 O O . VAL A 1 102 ? 17.440 -4.417 10.271 1.00 49.62 102 VAL A O 1
ATOM 801 N N . CYS A 1 103 ? 15.352 -4.979 10.872 1.00 44.66 103 CYS A N 1
ATOM 802 C CA . CYS A 1 103 ? 14.956 -3.634 11.276 1.00 44.66 103 CYS A CA 1
ATOM 803 C C . CYS A 1 103 ? 15.655 -3.345 12.608 1.00 44.66 103 CYS A C 1
ATOM 805 O O . CYS A 1 103 ? 15.318 -3.950 13.620 1.00 44.66 103 CYS A O 1
ATOM 807 N N . LYS A 1 104 ? 16.687 -2.499 12.570 1.00 59.31 104 LYS A N 1
ATOM 808 C CA . LYS A 1 104 ? 17.278 -1.899 13.763 1.00 59.31 104 LYS A CA 1
ATOM 809 C C . LYS A 1 104 ? 16.343 -0.791 14.222 1.00 59.31 104 LYS A C 1
ATOM 811 O O . LYS A 1 104 ? 16.266 0.242 13.557 1.00 59.31 104 LYS A O 1
ATOM 816 N N . ASP A 1 105 ? 15.666 -1.029 15.332 1.00 53.97 105 ASP A N 1
ATOM 817 C CA . ASP A 1 105 ? 15.085 0.025 16.147 1.00 53.97 105 ASP A CA 1
ATOM 818 C C . ASP A 1 105 ? 16.241 0.923 16.617 1.00 53.97 105 ASP A C 1
ATOM 820 O O . ASP A 1 105 ? 17.250 0.444 17.142 1.00 53.97 105 ASP A O 1
ATOM 824 N N . LYS A 1 106 ? 16.168 2.212 16.281 1.00 63.06 106 LYS A N 1
ATOM 825 C CA . LYS A 1 106 ? 17.075 3.234 16.802 1.00 63.06 106 LYS A CA 1
ATOM 826 C C . LYS A 1 106 ? 16.315 4.003 17.867 1.00 63.06 106 LYS A C 1
ATOM 828 O O . LYS A 1 106 ? 15.377 4.726 17.541 1.00 63.06 106 LYS A O 1
ATOM 833 N N . ASP A 1 107 ? 16.765 3.805 19.095 1.00 53.91 107 ASP A N 1
ATOM 834 C CA . ASP A 1 107 ? 16.423 4.570 20.279 1.00 53.91 107 ASP A CA 1
ATOM 835 C C . ASP A 1 107 ? 16.750 6.065 20.149 1.00 53.91 107 ASP A C 1
ATOM 837 O O . ASP A 1 107 ? 17.747 6.464 19.542 1.00 53.91 107 ASP A O 1
ATOM 841 N N . GLU A 1 108 ? 15.861 6.828 20.785 1.00 62.12 108 GLU A N 1
ATOM 842 C CA . GLU A 1 108 ? 16.084 8.038 21.578 1.00 62.12 108 GLU A CA 1
ATOM 843 C C . GLU A 1 108 ? 16.781 9.244 20.932 1.00 62.12 108 GLU A C 1
ATOM 845 O O . GLU A 1 108 ? 18.002 9.347 20.832 1.00 62.12 108 GLU A O 1
ATOM 850 N N . THR A 1 109 ? 15.961 10.262 20.662 1.00 45.47 109 THR A N 1
ATOM 851 C CA . THR A 1 109 ? 16.353 11.664 20.848 1.00 45.47 109 THR A CA 1
ATOM 852 C C . THR A 1 109 ? 15.191 12.424 21.477 1.00 45.47 109 THR A C 1
ATOM 854 O O . THR A 1 109 ? 14.192 12.698 20.813 1.00 45.47 109 THR A O 1
ATOM 857 N N . ASP A 1 110 ? 15.353 12.767 22.755 1.00 51.56 110 ASP A N 1
ATOM 858 C CA . ASP A 1 110 ? 14.618 13.829 23.434 1.00 51.56 110 ASP A CA 1
ATOM 859 C C . ASP A 1 110 ? 14.898 15.164 22.736 1.00 51.56 110 ASP A C 1
ATOM 861 O O . ASP A 1 110 ? 16.010 15.696 22.788 1.00 51.56 110 ASP A O 1
ATOM 865 N N . THR A 1 111 ? 13.880 15.737 22.102 1.00 52.53 111 THR A N 1
ATOM 866 C CA . THR A 1 111 ? 13.882 17.153 21.728 1.00 52.53 111 THR A CA 1
ATOM 867 C C . THR A 1 111 ? 12.719 17.841 22.414 1.00 52.53 111 THR A C 1
ATOM 869 O O . THR A 1 111 ? 11.574 17.770 21.971 1.00 52.53 111 THR A O 1
ATOM 872 N N . ASN A 1 112 ? 13.062 18.508 23.511 1.00 61.62 112 ASN A N 1
ATOM 873 C CA . ASN A 1 112 ? 12.310 19.592 24.114 1.00 61.62 112 ASN A CA 1
ATOM 874 C C . ASN A 1 112 ? 12.065 20.673 23.044 1.00 61.62 112 ASN A C 1
ATOM 876 O O . ASN A 1 112 ? 13.016 21.314 22.593 1.00 61.62 112 ASN A O 1
ATOM 880 N N . LEU A 1 113 ? 10.815 20.829 22.602 1.00 61.00 113 LEU A N 1
ATOM 881 C CA . LEU A 1 113 ? 10.401 21.906 21.708 1.00 61.00 113 LEU A CA 1
ATOM 882 C C . LEU A 1 113 ? 9.332 22.726 22.431 1.00 61.00 113 LEU A C 1
ATOM 884 O O . LEU A 1 113 ? 8.202 22.272 22.627 1.00 61.00 113 LEU A O 1
ATOM 888 N N . GLU A 1 114 ? 9.730 23.918 22.868 1.00 56.06 114 GLU A N 1
ATOM 889 C CA . GLU A 1 114 ? 8.835 24.917 23.433 1.00 56.06 114 GLU A CA 1
ATOM 890 C C . GLU A 1 114 ? 7.697 25.226 22.456 1.00 56.06 114 GLU A C 1
ATOM 892 O O . GLU A 1 114 ? 7.888 25.399 21.251 1.00 56.06 114 GLU A O 1
ATOM 897 N N . SER A 1 115 ? 6.489 25.241 23.013 1.00 54.50 115 SER A N 1
ATOM 898 C CA . SER A 1 115 ? 5.253 25.567 22.319 1.00 54.50 115 SER A CA 1
ATOM 899 C C . SER A 1 115 ? 5.190 27.065 22.054 1.00 54.50 115 SER A C 1
ATOM 901 O O . SER A 1 115 ? 5.012 27.836 22.994 1.00 54.50 115 SER A O 1
ATOM 903 N N . ASP A 1 116 ? 5.248 27.457 20.783 1.00 53.12 116 ASP A N 1
ATOM 904 C CA . ASP A 1 116 ? 4.728 28.749 20.348 1.00 53.12 116 ASP A CA 1
ATOM 905 C C . ASP A 1 116 ? 3.453 28.529 19.525 1.00 53.12 116 ASP A C 1
ATOM 907 O O . ASP A 1 116 ? 3.405 27.785 18.541 1.00 53.12 116 ASP A O 1
ATOM 911 N N . SER A 1 117 ? 2.381 29.108 20.049 1.00 64.31 117 SER A N 1
ATOM 912 C CA . SER A 1 117 ? 1.006 29.012 19.589 1.00 64.31 117 SER A CA 1
ATOM 913 C C . SER A 1 117 ? 0.846 29.753 18.262 1.00 64.31 117 SER A C 1
ATOM 915 O O . SER A 1 117 ? 0.750 30.979 18.234 1.00 64.31 117 SER A O 1
ATOM 917 N N . SER A 1 118 ? 0.726 29.013 17.164 1.00 61.06 118 SER A N 1
ATOM 918 C CA . SER A 1 118 ? 0.201 29.544 15.906 1.00 61.06 118 SER A CA 1
ATOM 919 C C . SER A 1 118 ? -0.874 28.621 15.353 1.00 61.06 118 SER A C 1
ATOM 921 O O . SER A 1 118 ? -0.592 27.484 14.967 1.00 61.06 118 SER A O 1
ATOM 923 N N . ASP A 1 119 ? -2.102 29.147 15.330 1.00 58.19 119 ASP A N 1
ATOM 924 C CA . ASP A 1 119 ? -3.289 28.605 14.668 1.00 58.19 119 ASP A CA 1
ATOM 925 C C . ASP A 1 119 ? -2.938 28.087 13.269 1.00 58.19 119 ASP A C 1
ATOM 927 O O . ASP A 1 119 ? -2.865 28.823 12.286 1.00 58.19 119 ASP A O 1
ATOM 931 N N . SER A 1 120 ? -2.678 26.786 13.201 1.00 57.69 120 SER A N 1
ATOM 932 C CA . SER A 1 120 ? -2.388 26.067 11.971 1.00 57.69 120 SER A CA 1
ATOM 933 C C . SER A 1 120 ? -3.546 25.118 11.743 1.00 57.69 120 SER A C 1
ATOM 935 O O . SER A 1 120 ? -3.576 24.006 12.276 1.00 57.69 120 SER A O 1
ATOM 937 N N . GLU A 1 121 ? -4.534 25.575 10.974 1.00 58.09 121 GLU A N 1
ATOM 938 C CA . GLU A 1 121 ? -5.577 24.705 10.448 1.00 58.09 121 GLU A CA 1
ATOM 939 C C . GLU A 1 121 ? -4.924 23.473 9.808 1.00 58.09 121 GLU A C 1
ATOM 941 O O . GLU A 1 121 ? -4.171 23.542 8.835 1.00 58.09 121 GLU A O 1
ATOM 946 N N . SER A 1 122 ? -5.177 22.328 10.439 1.00 52.38 122 SER A N 1
ATOM 947 C CA . SER A 1 122 ? -4.557 21.046 10.147 1.00 52.38 122 SER A CA 1
ATOM 948 C C . SER A 1 122 ? -4.799 20.629 8.694 1.00 52.38 122 SER A C 1
ATOM 950 O O . SER A 1 122 ? -5.852 20.096 8.334 1.00 52.38 122 SER A O 1
ATOM 952 N N . VAL A 1 123 ? -3.776 20.803 7.855 1.00 54.81 123 VAL A N 1
ATOM 953 C CA . VAL A 1 123 ? -3.709 20.274 6.482 1.00 54.81 123 VAL A CA 1
ATOM 954 C C . VAL A 1 123 ? -3.968 18.761 6.427 1.00 54.81 123 VAL A C 1
ATOM 956 O O . VAL A 1 123 ? -4.539 18.266 5.454 1.00 54.81 123 VAL A O 1
ATOM 959 N N . ALA A 1 124 ? -3.661 18.019 7.497 1.00 53.69 124 ALA A N 1
ATOM 960 C CA . ALA A 1 124 ? -3.971 16.590 7.600 1.00 53.69 124 ALA A CA 1
ATOM 961 C C . ALA A 1 124 ? -5.488 16.313 7.585 1.00 53.69 124 ALA A C 1
ATOM 963 O O . ALA A 1 124 ? -5.946 15.309 7.027 1.00 53.69 124 ALA A O 1
ATOM 964 N N . HIS A 1 125 ? -6.292 17.234 8.122 1.00 50.97 125 HIS A N 1
ATOM 965 C CA . HIS A 1 125 ? -7.747 17.113 8.137 1.00 50.97 125 HIS A CA 1
ATOM 966 C C . HIS A 1 125 ? -8.384 17.407 6.765 1.00 50.97 125 HIS A C 1
ATOM 968 O O . HIS A 1 125 ? -9.471 16.892 6.470 1.00 50.97 125 HIS A O 1
ATOM 974 N N . ALA A 1 126 ? -7.707 18.185 5.911 1.00 54.12 126 ALA A N 1
ATOM 975 C CA . ALA A 1 126 ? -8.124 18.462 4.536 1.00 54.12 126 ALA A CA 1
ATOM 976 C C . ALA A 1 126 ? -7.868 17.259 3.609 1.00 54.12 126 ALA A C 1
ATOM 978 O O . ALA A 1 126 ? -8.771 16.838 2.884 1.00 54.12 126 ALA A O 1
ATOM 979 N N . VAL A 1 127 ? -6.694 16.625 3.712 1.00 55.22 127 VAL A N 1
ATOM 980 C CA . VAL A 1 127 ? 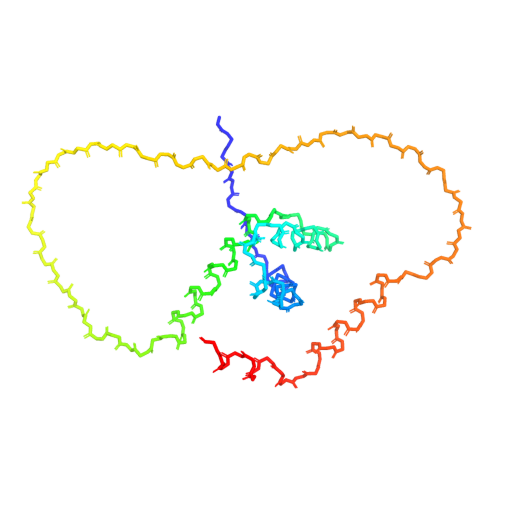-6.340 15.444 2.897 1.00 55.22 127 VAL A CA 1
ATOM 981 C C . VAL A 1 127 ? -7.279 14.264 3.185 1.00 55.22 127 VAL A C 1
ATOM 983 O O . VAL A 1 127 ? -7.763 13.609 2.263 1.00 55.22 127 VAL A O 1
ATOM 986 N N . SER A 1 128 ? -7.637 14.041 4.454 1.00 57.62 128 SER A N 1
ATOM 987 C CA . SER A 1 128 ? -8.563 12.968 4.857 1.00 57.62 128 SER A CA 1
ATOM 988 C C . SER A 1 128 ? -10.003 13.161 4.340 1.00 57.62 128 SER A C 1
ATOM 990 O O . SER A 1 128 ? -10.735 12.185 4.136 1.00 57.62 128 SER A O 1
ATOM 992 N N . LYS A 1 129 ? -10.442 14.410 4.118 1.00 58.34 129 LYS A N 1
ATOM 993 C CA . LYS A 1 129 ? -11.760 14.711 3.527 1.00 58.34 129 LYS A CA 1
ATOM 994 C C . LYS A 1 129 ? -11.762 14.497 2.012 1.00 58.34 129 LYS A C 1
ATOM 996 O O . LYS A 1 129 ? -12.747 13.979 1.484 1.00 58.34 129 LYS A O 1
ATOM 1001 N N . GLU A 1 130 ? -10.665 14.822 1.338 1.00 54.97 130 GLU A N 1
ATOM 1002 C CA . GLU A 1 130 ? -10.551 14.660 -0.115 1.00 54.97 130 GLU A CA 1
ATOM 1003 C C . GLU A 1 130 ? -10.420 13.183 -0.521 1.00 54.97 130 GLU A C 1
ATOM 1005 O O . GLU A 1 130 ? -11.083 12.728 -1.455 1.00 54.97 130 GLU A O 1
ATOM 1010 N N . LEU A 1 131 ? -9.691 12.383 0.267 1.00 56.41 131 LEU A N 1
ATOM 1011 C CA . LEU A 1 131 ? -9.602 10.930 0.076 1.00 56.41 131 LEU A CA 1
ATOM 1012 C C . LEU A 1 131 ? -10.965 10.240 0.261 1.00 56.41 131 LEU A C 1
ATOM 1014 O O . LEU A 1 131 ? -11.327 9.345 -0.502 1.00 56.41 131 LEU A O 1
ATOM 1018 N N . ARG A 1 132 ? -11.778 10.708 1.220 1.00 59.81 132 ARG A N 1
ATOM 1019 C CA . ARG A 1 132 ? -13.155 10.221 1.414 1.00 59.81 132 ARG A CA 1
ATOM 1020 C C . ARG A 1 132 ? -14.092 10.601 0.266 1.00 59.81 132 ARG A C 1
ATOM 1022 O O . ARG A 1 132 ? -14.943 9.791 -0.092 1.00 59.81 132 ARG A O 1
ATOM 1029 N N . LYS A 1 133 ? -13.926 11.776 -0.351 1.00 61.78 133 LYS A N 1
ATOM 1030 C CA . LYS A 1 133 ? -14.669 12.154 -1.569 1.00 61.78 133 LYS A CA 1
ATOM 1031 C C . LYS A 1 133 ? -14.287 11.288 -2.772 1.00 61.78 133 LYS A C 1
ATOM 1033 O O . LYS A 1 133 ? -15.178 10.851 -3.496 1.00 61.78 133 LYS A O 1
ATOM 1038 N N . LEU A 1 134 ? -12.999 10.985 -2.947 1.00 55.47 134 LEU A N 1
ATOM 1039 C CA . LEU A 1 134 ? -12.517 10.086 -4.004 1.00 55.47 134 LEU A CA 1
ATOM 1040 C C . LEU A 1 134 ? -13.034 8.648 -3.839 1.00 55.47 134 LEU A C 1
ATOM 1042 O O . LEU A 1 134 ? -13.340 7.993 -4.832 1.00 55.47 134 LEU A O 1
ATOM 1046 N N . LEU A 1 135 ? -13.187 8.174 -2.599 1.00 55.22 135 LEU A N 1
ATOM 1047 C CA . LEU A 1 135 ? -13.736 6.846 -2.298 1.00 55.22 135 LEU A CA 1
ATOM 1048 C C . LEU A 1 135 ? -15.275 6.785 -2.370 1.00 55.22 135 LEU A C 1
ATOM 1050 O O . LEU A 1 135 ? -15.827 5.731 -2.677 1.00 55.22 135 LEU A O 1
ATOM 1054 N N . ALA A 1 136 ? -15.977 7.900 -2.137 1.00 59.31 136 ALA A N 1
ATOM 1055 C CA . ALA A 1 136 ? -17.437 7.988 -2.271 1.00 59.31 136 ALA A CA 1
ATOM 1056 C C . ALA A 1 136 ? -17.910 8.041 -3.741 1.00 59.31 136 ALA A C 1
ATOM 1058 O O . ALA A 1 136 ? -19.063 7.716 -4.038 1.00 59.31 136 ALA A O 1
ATOM 1059 N N . GLY A 1 137 ? -17.014 8.397 -4.669 1.00 48.81 137 GLY A N 1
ATOM 1060 C CA . GLY A 1 137 ? -17.203 8.280 -6.114 1.00 48.81 137 GLY A CA 1
ATOM 1061 C C . GLY A 1 137 ? -17.132 6.825 -6.580 1.00 48.81 137 GLY A C 1
ATOM 1062 O O . GLY A 1 137 ? -16.126 6.379 -7.131 1.00 48.81 137 GLY A O 1
ATOM 1063 N N . LYS A 1 138 ? -18.212 6.078 -6.336 1.00 53.06 138 LYS A N 1
ATOM 1064 C CA . LYS A 1 138 ? -18.480 4.743 -6.892 1.00 53.06 138 LYS A CA 1
ATOM 1065 C C . LYS A 1 138 ? -18.051 4.638 -8.368 1.00 53.06 138 LYS A C 1
ATOM 1067 O O . LYS A 1 138 ? -18.413 5.488 -9.177 1.00 53.06 138 LYS A O 1
ATOM 1072 N N . SER A 1 139 ? -17.392 3.522 -8.700 1.00 48.41 139 SER A N 1
ATOM 1073 C CA . SER A 1 139 ? -17.227 2.936 -10.053 1.00 48.41 139 SER A CA 1
ATOM 1074 C C . SER A 1 139 ? -15.897 3.107 -10.799 1.00 48.41 139 SER A C 1
ATOM 1076 O O . SER A 1 139 ? -15.821 2.691 -11.949 1.00 48.41 139 SER A O 1
ATOM 1078 N N . ARG A 1 140 ? -14.813 3.636 -10.207 1.00 48.28 140 ARG A N 1
ATOM 1079 C CA . ARG A 1 140 ? -13.501 3.642 -10.910 1.00 48.28 140 ARG A CA 1
ATOM 1080 C C . ARG A 1 140 ? -12.621 2.414 -10.634 1.00 48.28 140 ARG A C 1
ATOM 1082 O O . ARG A 1 140 ? -11.736 2.087 -11.421 1.00 48.28 140 ARG A O 1
ATOM 1089 N N . TRP A 1 141 ? -12.895 1.703 -9.545 1.00 52.59 141 TRP A N 1
ATOM 1090 C CA . TRP A 1 141 ? -12.166 0.499 -9.134 1.00 52.59 141 TRP A CA 1
ATOM 1091 C C . TRP A 1 141 ? -12.514 -0.704 -10.021 1.00 52.59 141 TRP A C 1
ATOM 1093 O O . TRP A 1 141 ? -11.636 -1.486 -10.365 1.00 52.59 141 TRP A O 1
ATOM 1103 N N . GLU A 1 142 ? -13.761 -0.789 -10.493 1.00 52.50 142 GLU A N 1
ATOM 1104 C CA . GLU A 1 142 ? -14.215 -1.842 -11.410 1.00 52.50 142 GLU A CA 1
ATOM 1105 C C . GLU A 1 142 ? -13.651 -1.714 -12.827 1.00 52.50 142 GLU A C 1
ATOM 1107 O O . GLU A 1 142 ? -13.776 -2.656 -13.586 1.00 52.50 142 GLU A O 1
ATOM 1112 N N . THR A 1 143 ? -13.019 -0.602 -13.218 1.00 51.00 143 THR A N 1
ATOM 1113 C CA . THR A 1 143 ? -12.418 -0.471 -14.563 1.00 51.00 143 THR A CA 1
ATOM 1114 C C . THR A 1 143 ? -10.905 -0.680 -14.545 1.00 51.00 143 THR A C 1
ATOM 1116 O O . THR A 1 143 ? -10.332 -1.163 -15.519 1.00 51.00 143 THR A O 1
ATOM 1119 N N . LEU A 1 144 ? -10.240 -0.356 -13.432 1.00 52.00 144 LEU A N 1
ATOM 1120 C CA . LEU A 1 144 ? -8.791 -0.539 -13.289 1.00 52.00 144 LEU A CA 1
ATOM 1121 C C . LEU A 1 144 ? -8.402 -1.990 -12.962 1.00 52.00 144 LEU A C 1
ATOM 1123 O O . LEU A 1 144 ? -7.278 -2.389 -13.248 1.00 52.00 144 LEU A O 1
ATOM 1127 N N . PHE A 1 145 ? -9.331 -2.795 -12.437 1.00 50.62 145 PHE A N 1
ATOM 1128 C CA . PHE A 1 145 ? -9.094 -4.211 -12.131 1.00 50.62 145 PHE A CA 1
ATOM 1129 C C . PHE A 1 145 ? -9.105 -5.158 -13.347 1.00 50.62 145 PHE A C 1
ATOM 1131 O O . PHE A 1 145 ? -8.678 -6.298 -13.202 1.00 50.62 145 PHE A O 1
ATOM 1138 N N . TRP A 1 146 ? -9.549 -4.717 -14.532 1.00 48.94 146 TRP A N 1
ATOM 1139 C CA . TRP A 1 146 ? -9.710 -5.588 -15.715 1.00 48.94 146 TRP A CA 1
ATOM 1140 C C . TRP A 1 146 ? -8.586 -5.499 -16.757 1.00 48.94 146 TRP A C 1
ATOM 1142 O O . TRP A 1 146 ? -8.643 -6.205 -17.759 1.00 48.94 146 TRP A O 1
ATOM 1152 N N . ASN A 1 147 ? -7.571 -4.656 -16.547 1.00 40.59 147 ASN A N 1
ATOM 1153 C CA . ASN A 1 147 ? -6.471 -4.458 -17.507 1.00 40.59 147 ASN A CA 1
ATOM 1154 C C . ASN A 1 147 ? -5.103 -4.975 -17.016 1.00 40.59 147 ASN A C 1
ATOM 1156 O O . ASN A 1 147 ? -4.074 -4.572 -17.560 1.00 40.59 147 ASN A O 1
ATOM 1160 N N . PHE A 1 148 ? -5.075 -5.845 -16.003 1.00 44.84 148 PHE A N 1
ATOM 1161 C CA . PHE A 1 148 ? -3.859 -6.485 -15.484 1.00 44.84 148 PHE A CA 1
ATOM 1162 C C . PHE A 1 148 ? -3.995 -8.005 -15.490 1.00 44.84 148 PHE A C 1
ATOM 1164 O O . PHE A 1 148 ? -2.962 -8.674 -15.721 1.00 44.84 148 PHE A O 1
#

Radius of gyration: 22.23 Å; chains: 1; bounding box: 40×75×42 Å

InterPro domains:
  IPR044822 Myb/SANT-like DNA-b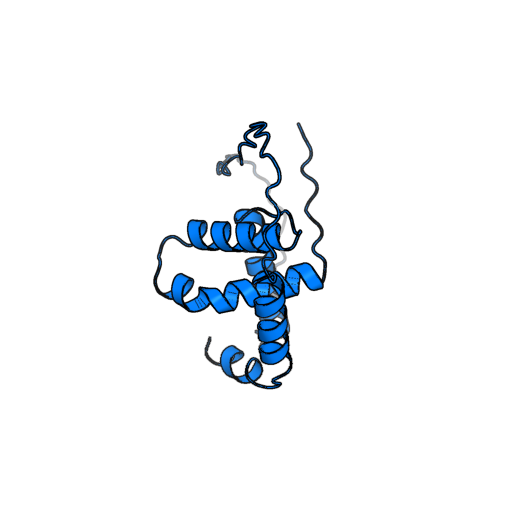inding domain 4 [PF13837] (8-73)

Organism: Sinanodonta woodiana (NCBI:txid1069815)

pLDDT: mean 72.06, std 20.95, range [38.03, 98.12]

Sequence (148 aa):
MEEKTPKVWTSGETDLLFALHLEKDELFRKSKIHAQIWNSIAADMEKQGNTVCGGQSSNKWKSLKRKMNQLFGNKPSTHPTFTLHLSGHSSSSDSSSTDLPVCKDKDETDTNLESDSSDSESVAHAVSKELRKLLAGKSRWETLFWNF

Foldseek 3Di:
DDPPDQDDDDPVLLVLLVVLCVVCVVVVVPDPCCLVSLQVSQVVSVVVVHHDGSVSSVVSVVVVVVVCCVVPVDPPPPDPPPDPDDDDDDDDDDDDDDDDDDDDDDDDDDDDDDDDDDPDPDPVVVVVVVVVVVVVPPDPVVVVVPPD